Protein AF-A0A3D5CCQ1-F1 (afdb_monomer_lite)

Sequence (87 aa):
PGETAPRIQVIVGNDSGGTIFDGLEVAALGSSQQRDRVLYTPQDADLEALATAYGWTYARIETRAALDQALTSPVVGPQLIEVPLPR

Foldseek 3Di:
DPDDADPDEAEDACQQFQCVCCPDPCVVPDDPVVCCVPHRNGHDDDVCVVCVVVPAAEEEDADPVVVVVVVPDDDPHYYYYYYYDHD

Structure (mmCIF, N/CA/C/O backbone):
data_AF-A0A3D5CCQ1-F1
#
_entry.id   AF-A0A3D5CCQ1-F1
#
loop_
_atom_site.group_PDB
_atom_site.id
_atom_site.type_symbol
_atom_site.label_atom_id
_atom_site.label_alt_id
_atom_site.label_comp_id
_atom_site.label_asym_id
_atom_site.label_entity_id
_atom_site.label_seq_id
_atom_site.pdbx_PDB_ins_code
_atom_site.Cartn_x
_atom_site.Cartn_y
_atom_site.Cartn_z
_atom_site.occupancy
_atom_site.B_iso_or_equiv
_atom_site.auth_seq_id
_atom_site.auth_comp_id
_atom_site.auth_asym_id
_atom_site.auth_atom_id
_atom_site.pdbx_PDB_model_num
ATOM 1 N N . PRO A 1 1 ? 5.125 0.798 25.578 1.00 64.88 1 PRO A N 1
ATOM 2 C CA . PRO A 1 1 ? 3.829 0.426 26.201 1.00 64.88 1 PRO A CA 1
ATOM 3 C C . PRO A 1 1 ? 3.391 1.507 27.199 1.00 64.88 1 PRO A C 1
ATOM 5 O O . PRO A 1 1 ? 4.200 1.883 28.039 1.00 64.88 1 PRO A O 1
ATOM 8 N N . GLY A 1 2 ? 2.163 2.026 27.083 1.00 78.94 2 GLY A N 1
ATOM 9 C CA . GLY A 1 2 ? 1.628 3.041 28.008 1.00 78.94 2 GLY A CA 1
ATOM 10 C C . GLY A 1 2 ? 1.089 4.317 27.356 1.00 78.94 2 GLY A C 1
ATOM 11 O O . GLY A 1 2 ? 0.478 5.122 28.047 1.00 78.94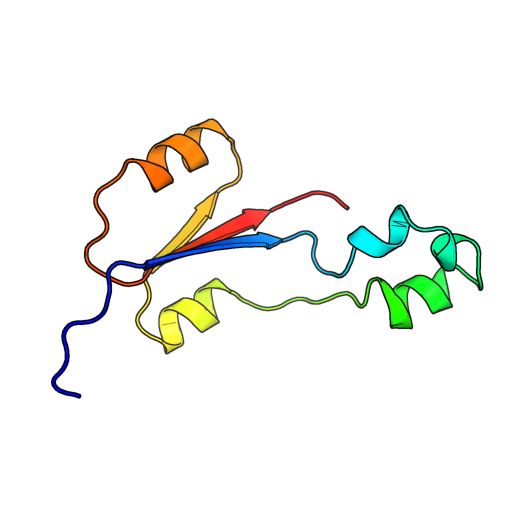 2 GLY A O 1
ATOM 12 N N . GLU A 1 3 ? 1.265 4.486 26.046 1.00 81.25 3 GLU A N 1
ATOM 13 C CA . GLU A 1 3 ? 0.751 5.634 25.295 1.00 81.25 3 GLU A CA 1
ATOM 14 C C . GLU A 1 3 ? -0.357 5.187 24.334 1.00 81.25 3 GLU A C 1
ATOM 16 O O . GLU A 1 3 ? -0.290 4.090 23.771 1.00 81.25 3 GLU A O 1
ATOM 21 N N . THR A 1 4 ? -1.392 6.014 24.171 1.00 82.94 4 THR A N 1
ATOM 22 C CA . THR A 1 4 ? -2.498 5.730 23.250 1.00 82.94 4 THR A CA 1
ATOM 23 C C . THR A 1 4 ? -1.970 5.717 21.823 1.00 82.94 4 THR A C 1
ATOM 25 O O . THR A 1 4 ? -1.391 6.701 21.366 1.00 82.94 4 THR A O 1
ATOM 28 N N . ALA A 1 5 ? -2.193 4.615 21.105 1.00 82.50 5 ALA A N 1
ATOM 29 C CA . ALA A 1 5 ? -1.811 4.534 19.703 1.00 82.50 5 ALA A CA 1
ATOM 30 C C . ALA A 1 5 ? -2.511 5.651 18.901 1.00 82.50 5 ALA A C 1
ATOM 32 O O . ALA A 1 5 ? -3.725 5.836 19.049 1.00 82.50 5 ALA A O 1
ATOM 33 N N . PRO A 1 6 ? -1.781 6.405 18.059 1.00 86.94 6 PRO A N 1
ATOM 34 C CA . PRO A 1 6 ? -2.391 7.453 17.261 1.00 86.94 6 PRO A CA 1
ATOM 35 C C . PRO A 1 6 ? -3.359 6.845 16.246 1.00 86.94 6 PRO A C 1
ATOM 37 O O . PRO A 1 6 ? -3.134 5.762 15.700 1.00 86.94 6 PRO A O 1
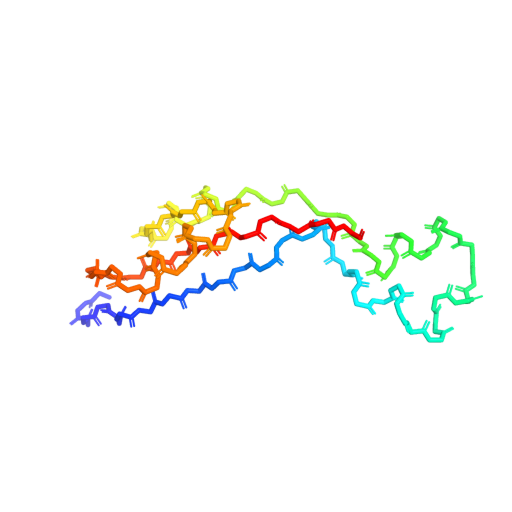ATOM 40 N N . ARG A 1 7 ? -4.426 7.582 15.943 1.00 90.31 7 ARG A N 1
ATOM 41 C CA . ARG A 1 7 ? -5.271 7.281 14.787 1.00 90.31 7 ARG A CA 1
ATOM 42 C C . ARG A 1 7 ? -4.551 7.758 13.531 1.00 90.31 7 ARG A C 1
ATOM 44 O O . ARG A 1 7 ? -4.554 8.952 13.241 1.00 90.31 7 ARG A O 1
ATOM 51 N N . ILE A 1 8 ? -3.924 6.825 12.822 1.00 92.56 8 ILE A N 1
ATOM 52 C CA . ILE A 1 8 ? -3.189 7.079 11.583 1.00 92.56 8 ILE A CA 1
ATOM 53 C C . ILE A 1 8 ? -3.622 6.090 10.502 1.00 92.56 8 ILE A C 1
ATOM 55 O O . ILE A 1 8 ? -3.790 4.901 10.767 1.00 92.56 8 ILE A O 1
ATOM 59 N N . GLN A 1 9 ? -3.780 6.597 9.283 1.00 94.94 9 GLN A N 1
ATOM 60 C CA . GLN A 1 9 ? -3.932 5.793 8.076 1.00 94.94 9 GLN A CA 1
ATOM 61 C C . GLN A 1 9 ? -2.694 6.001 7.205 1.00 94.94 9 GLN A C 1
ATOM 63 O O . GLN A 1 9 ? -2.305 7.140 6.943 1.00 94.94 9 GLN A O 1
ATOM 68 N N . VAL A 1 10 ? -2.084 4.909 6.759 1.00 96.12 10 VAL A N 1
ATOM 69 C CA . VAL A 1 10 ? -0.995 4.917 5.779 1.00 96.12 10 VAL A CA 1
ATOM 70 C C . VAL A 1 10 ? -1.531 4.311 4.493 1.00 96.12 10 VAL A C 1
ATOM 72 O O . VAL A 1 10 ? -1.941 3.154 4.485 1.00 96.12 10 VAL A O 1
ATOM 75 N N . ILE A 1 11 ? -1.544 5.099 3.419 1.00 96.62 11 ILE A N 1
ATOM 76 C CA . ILE A 1 11 ? -1.991 4.656 2.100 1.00 96.62 11 ILE A CA 1
ATOM 77 C C . ILE A 1 11 ? -0.760 4.354 1.249 1.00 96.62 11 ILE A C 1
ATOM 79 O O . ILE A 1 11 ? 0.079 5.230 1.040 1.00 96.62 11 ILE A O 1
ATOM 83 N N . VAL A 1 12 ? -0.664 3.124 0.755 1.00 96.69 12 VAL A N 1
ATOM 84 C CA . VAL A 1 12 ? 0.416 2.653 -0.112 1.00 96.69 12 VAL A CA 1
ATOM 85 C C . VAL A 1 12 ? -0.147 2.460 -1.515 1.00 96.69 12 VAL A C 1
ATOM 87 O O . VAL A 1 12 ? -0.885 1.509 -1.761 1.00 96.69 12 VAL A O 1
ATOM 90 N N . GLY A 1 13 ? 0.193 3.365 -2.435 1.00 95.25 13 GLY A N 1
ATOM 91 C CA . GLY A 1 13 ? 0.019 3.115 -3.866 1.00 95.25 13 GLY A CA 1
ATOM 92 C C . GLY A 1 13 ? 1.063 2.096 -4.305 1.00 95.25 13 GLY A C 1
ATOM 93 O O . GLY A 1 13 ? 2.245 2.426 -4.331 1.00 95.25 13 GLY A O 1
ATOM 94 N N . ASN A 1 14 ? 0.644 0.859 -4.560 1.00 94.75 14 ASN A N 1
ATOM 95 C CA . ASN A 1 14 ? 1.545 -0.259 -4.814 1.00 94.75 14 ASN A CA 1
ATOM 96 C C . ASN A 1 14 ? 1.521 -0.645 -6.296 1.00 94.75 14 ASN A C 1
ATOM 98 O O . ASN A 1 14 ? 0.582 -1.287 -6.760 1.00 94.75 14 ASN A O 1
ATOM 102 N N . ASP A 1 15 ? 2.569 -0.268 -7.015 1.00 92.56 15 ASP A N 1
ATOM 103 C CA . ASP A 1 15 ? 2.851 -0.640 -8.409 1.00 92.56 15 ASP A CA 1
ATOM 104 C C . ASP A 1 15 ? 4.025 -1.642 -8.517 1.00 92.56 15 ASP A C 1
ATOM 106 O O . ASP A 1 15 ? 4.633 -1.828 -9.579 1.00 92.56 15 ASP A O 1
ATOM 110 N N . SER A 1 16 ? 4.357 -2.283 -7.389 1.00 91.31 16 SER A N 1
ATOM 111 C CA . SER A 1 16 ? 5.429 -3.269 -7.239 1.00 91.31 16 SER A CA 1
ATOM 112 C C . SER A 1 16 ? 6.846 -2.750 -7.525 1.00 91.31 16 SER A C 1
ATOM 114 O O . SER A 1 16 ? 7.744 -3.565 -7.744 1.00 91.31 16 SER A O 1
ATOM 116 N N . GLY A 1 17 ? 7.099 -1.434 -7.472 1.00 88.12 17 GLY A N 1
ATOM 117 C CA . GLY A 1 17 ? 8.457 -0.896 -7.601 1.00 88.12 17 GLY A CA 1
ATOM 118 C C . GLY A 1 17 ? 8.553 0.633 -7.603 1.00 88.12 17 GLY A C 1
ATOM 119 O O . GLY A 1 17 ? 7.787 1.344 -6.970 1.00 88.12 17 GLY A O 1
ATOM 120 N N . GLY A 1 18 ? 9.568 1.157 -8.285 1.00 82.88 18 GLY A N 1
ATOM 121 C CA . GLY A 1 18 ? 9.822 2.581 -8.486 1.00 82.88 18 GLY A CA 1
ATOM 122 C C . GLY A 1 18 ? 9.377 3.046 -9.870 1.00 82.88 18 GLY A C 1
ATOM 123 O O . GLY A 1 18 ? 10.216 3.432 -10.683 1.00 82.88 18 GLY A O 1
ATOM 124 N N . THR A 1 19 ? 8.078 3.010 -10.171 1.00 81.75 19 THR A N 1
ATOM 125 C CA . THR A 1 19 ? 7.556 3.411 -11.501 1.00 81.75 19 THR A CA 1
ATOM 126 C C . THR A 1 19 ? 7.747 4.893 -11.814 1.00 81.75 19 THR A C 1
ATOM 128 O O . THR A 1 19 ? 7.793 5.277 -12.979 1.00 81.75 19 THR A O 1
ATOM 131 N N . ILE A 1 20 ? 7.962 5.738 -10.797 1.00 80.19 20 ILE A N 1
ATOM 132 C CA . ILE A 1 20 ? 8.273 7.166 -10.972 1.00 80.19 20 ILE A CA 1
ATOM 133 C C . ILE A 1 20 ? 9.433 7.402 -11.955 1.00 80.19 20 ILE A C 1
ATOM 135 O O . ILE A 1 20 ? 9.463 8.416 -12.651 1.00 80.19 20 ILE A O 1
ATOM 139 N N . PHE A 1 21 ? 10.373 6.457 -12.047 1.00 75.31 21 PHE A N 1
ATOM 140 C CA . PHE A 1 21 ? 11.516 6.553 -12.947 1.00 75.31 21 PHE A CA 1
ATOM 141 C C . PHE A 1 21 ? 11.175 6.304 -14.416 1.00 75.31 21 PHE A C 1
ATOM 143 O O . PHE A 1 21 ? 11.978 6.694 -15.257 1.00 75.31 21 PHE A O 1
ATOM 150 N N . ASP A 1 22 ? 10.016 5.727 -14.745 1.00 73.19 22 ASP A N 1
ATOM 151 C CA . ASP A 1 22 ? 9.595 5.510 -16.135 1.00 73.19 22 ASP A CA 1
ATOM 152 C C . ASP A 1 22 ? 9.269 6.834 -16.855 1.00 73.19 22 ASP A C 1
ATOM 154 O O . ASP A 1 22 ? 9.389 6.920 -18.077 1.00 73.19 22 ASP A O 1
ATOM 158 N N . GLY A 1 23 ? 8.912 7.884 -16.104 1.00 71.44 23 GLY A N 1
ATOM 159 C CA . GLY A 1 23 ? 8.605 9.217 -16.634 1.00 71.44 23 GLY A CA 1
ATOM 160 C C . GLY A 1 23 ? 9.785 10.194 -16.694 1.00 71.44 23 GLY A C 1
ATOM 161 O O . GLY A 1 23 ? 9.595 11.331 -17.120 1.00 71.44 23 GLY A O 1
ATOM 162 N N . LEU A 1 24 ? 10.982 9.794 -16.251 1.00 75.69 24 LEU A N 1
ATOM 163 C CA . LEU A 1 24 ? 12.154 10.674 -16.150 1.00 75.69 24 LEU A CA 1
ATOM 164 C C . LEU A 1 24 ? 13.135 10.468 -17.311 1.00 75.69 24 LEU A C 1
ATOM 166 O O . LEU A 1 24 ? 13.217 9.391 -17.895 1.00 75.69 24 LEU A O 1
ATOM 170 N N . GLU A 1 25 ? 13.964 11.469 -17.605 1.00 71.81 25 GLU A N 1
ATOM 171 C CA . GLU A 1 25 ? 14.965 11.417 -18.682 1.00 71.81 25 GLU A CA 1
ATOM 172 C C . GLU A 1 25 ? 15.985 10.282 -18.481 1.00 71.81 25 GLU A C 1
ATOM 174 O O . GLU A 1 25 ? 16.518 9.728 -19.446 1.00 71.81 25 GLU A O 1
ATOM 179 N N . VAL A 1 26 ? 16.209 9.875 -17.224 1.00 62.91 26 VAL A N 1
ATOM 180 C CA . VAL A 1 26 ? 17.043 8.715 -16.866 1.00 62.91 26 VAL A CA 1
ATOM 181 C C . VAL A 1 26 ? 16.476 7.390 -17.381 1.00 62.91 26 VAL A C 1
ATOM 183 O O . VAL A 1 26 ? 17.238 6.443 -17.564 1.00 62.91 26 VAL A O 1
ATOM 186 N N . ALA A 1 27 ? 15.179 7.322 -17.701 1.00 60.47 27 ALA A N 1
ATOM 187 C CA . ALA A 1 27 ? 14.571 6.166 -18.348 1.00 60.47 27 ALA A CA 1
ATOM 188 C C . ALA A 1 27 ? 15.137 5.917 -19.752 1.00 60.47 27 ALA A C 1
ATOM 190 O O . ALA A 1 27 ? 15.030 4.802 -20.250 1.00 60.47 27 ALA A O 1
ATOM 191 N N . ALA A 1 28 ? 15.736 6.908 -20.416 1.00 65.81 28 ALA A N 1
ATOM 192 C CA . ALA A 1 28 ? 16.363 6.711 -21.725 1.00 65.81 28 ALA A CA 1
ATOM 193 C C . ALA A 1 28 ? 17.802 6.167 -21.625 1.00 65.81 28 ALA A C 1
ATOM 195 O O . ALA A 1 28 ? 18.404 5.813 -22.641 1.00 65.81 28 ALA A O 1
ATOM 196 N N . LEU A 1 29 ? 18.370 6.107 -20.414 1.00 64.31 29 LEU A N 1
ATOM 197 C CA . LEU A 1 29 ? 19.756 5.717 -20.186 1.00 64.31 29 LEU A CA 1
ATOM 198 C C . LEU A 1 29 ? 19.847 4.232 -19.811 1.00 64.31 29 LEU A C 1
ATOM 200 O O . LEU A 1 29 ? 19.348 3.788 -18.780 1.00 64.31 29 LEU A O 1
ATOM 204 N N . GLY A 1 30 ? 20.546 3.464 -20.648 1.00 71.81 30 GLY A N 1
ATOM 205 C CA . GLY A 1 30 ? 20.801 2.041 -20.428 1.00 71.81 30 GLY A CA 1
ATOM 206 C C . GLY A 1 30 ? 19.718 1.113 -20.983 1.00 71.81 30 GLY A C 1
ATOM 207 O O . GLY A 1 30 ? 18.680 1.528 -21.493 1.00 71.81 30 GLY A O 1
ATOM 208 N N . SER A 1 31 ? 19.989 -0.189 -20.922 1.00 81.50 31 SER A N 1
ATOM 209 C CA . SER A 1 31 ? 19.035 -1.214 -21.360 1.00 81.50 31 SER A CA 1
ATOM 210 C C . SER A 1 31 ? 17.818 -1.289 -20.430 1.00 81.50 31 SER A C 1
ATOM 212 O O . SER A 1 31 ? 17.903 -0.970 -19.243 1.00 81.50 31 SER A O 1
ATOM 214 N N . SER A 1 32 ? 16.685 -1.779 -20.940 1.00 79.81 32 SER A N 1
ATOM 215 C CA . SER A 1 32 ? 15.496 -2.118 -20.138 1.00 79.81 32 SER A CA 1
ATOM 216 C C . SER A 1 32 ? 15.838 -2.964 -18.911 1.00 79.81 32 SER A C 1
ATOM 218 O O . SER A 1 32 ? 15.420 -2.629 -17.811 1.00 79.81 32 SER A O 1
ATOM 220 N N . GLN A 1 33 ? 16.695 -3.974 -19.068 1.00 82.44 33 GLN A N 1
ATOM 221 C CA . GLN A 1 33 ? 17.111 -4.845 -17.968 1.00 82.44 33 GLN A CA 1
ATOM 222 C C . GLN A 1 33 ? 17.885 -4.103 -16.866 1.00 82.44 33 GLN A C 1
ATOM 224 O O . GLN A 1 33 ? 17.742 -4.412 -15.684 1.00 82.44 33 GLN A O 1
ATOM 229 N N . GLN A 1 34 ? 18.717 -3.124 -17.233 1.00 83.12 34 GLN A N 1
ATOM 230 C CA . GLN A 1 34 ? 19.404 -2.293 -16.245 1.00 83.12 34 GLN A CA 1
ATOM 231 C C . GLN A 1 34 ? 18.399 -1.410 -15.511 1.00 83.12 34 GLN A C 1
ATOM 233 O O . GLN A 1 34 ? 18.413 -1.405 -14.286 1.00 83.12 34 GLN A O 1
ATOM 238 N N . ARG A 1 35 ? 17.492 -0.740 -16.230 1.00 81.62 35 ARG A N 1
ATOM 239 C CA . ARG A 1 35 ? 16.453 0.110 -15.625 1.00 81.62 35 ARG A CA 1
ATOM 240 C C . ARG A 1 35 ? 15.577 -0.664 -14.648 1.00 81.62 35 ARG A C 1
ATOM 242 O O . ARG A 1 35 ? 15.380 -0.200 -13.530 1.00 81.62 35 ARG A O 1
ATOM 249 N N . ASP A 1 36 ? 15.147 -1.869 -15.014 1.00 83.06 36 ASP A N 1
ATOM 250 C CA . ASP A 1 36 ? 14.351 -2.699 -14.112 1.00 83.06 36 ASP A CA 1
ATOM 251 C C . ASP A 1 36 ? 15.128 -3.073 -12.842 1.00 83.06 36 ASP A C 1
ATOM 253 O O . ASP A 1 36 ? 14.565 -3.082 -11.754 1.00 83.06 36 ASP A O 1
ATOM 257 N N . ARG A 1 37 ? 16.438 -3.323 -12.945 1.00 85.19 37 ARG A N 1
ATOM 258 C CA . ARG A 1 37 ? 17.262 -3.722 -11.796 1.00 85.19 37 ARG A CA 1
ATOM 259 C C . ARG A 1 37 ? 17.606 -2.578 -10.839 1.00 85.19 37 ARG A C 1
ATOM 261 O O . ARG A 1 37 ? 17.719 -2.836 -9.648 1.00 85.19 37 ARG A O 1
ATOM 268 N N . VAL A 1 38 ? 17.892 -1.376 -11.348 1.00 83.44 38 VAL A N 1
ATOM 269 C CA . VAL A 1 38 ? 18.379 -0.253 -10.511 1.00 83.44 38 VAL A CA 1
ATOM 270 C C . VAL A 1 38 ? 17.344 0.827 -10.237 1.00 83.44 38 VAL A C 1
ATOM 272 O O . VAL A 1 38 ? 17.503 1.544 -9.255 1.00 83.44 38 VAL A O 1
ATOM 275 N N . LEU A 1 39 ? 16.334 0.981 -11.094 1.00 83.50 39 LEU A N 1
ATOM 276 C CA . LEU A 1 39 ? 15.336 2.042 -10.961 1.00 83.50 39 LEU A CA 1
ATOM 277 C C . LEU A 1 39 ? 13.997 1.465 -10.504 1.00 83.50 39 LEU A C 1
ATOM 279 O O . LEU A 1 39 ? 13.566 1.759 -9.394 1.00 83.50 39 LEU A O 1
ATOM 283 N N . TYR A 1 40 ? 13.378 0.598 -11.315 1.00 85.44 40 TYR A N 1
ATOM 284 C CA . TYR A 1 40 ? 12.081 0.009 -10.962 1.00 85.44 40 TYR A CA 1
ATOM 285 C C . TYR A 1 40 ? 12.199 -0.909 -9.744 1.00 85.44 40 TYR A C 1
ATOM 287 O O . TYR A 1 40 ? 11.390 -0.811 -8.838 1.00 85.44 40 TYR A O 1
ATOM 295 N N . THR A 1 41 ? 13.235 -1.745 -9.679 1.00 87.81 41 THR A N 1
ATOM 296 C CA . THR A 1 41 ? 13.530 -2.625 -8.538 1.00 87.81 41 THR A CA 1
ATOM 297 C C . THR A 1 41 ? 12.284 -3.392 -8.059 1.00 87.81 41 THR A C 1
ATOM 299 O O . THR A 1 41 ? 11.753 -3.075 -6.993 1.00 87.81 41 THR A O 1
ATOM 302 N N . PRO A 1 42 ? 11.796 -4.376 -8.847 1.00 89.81 42 PRO A N 1
ATOM 303 C CA . PRO A 1 42 ? 10.578 -5.106 -8.524 1.00 89.81 42 PRO A CA 1
ATOM 304 C C . PRO A 1 42 ? 10.598 -5.659 -7.099 1.00 89.81 42 PRO A C 1
ATOM 306 O O . PRO A 1 42 ? 11.591 -6.261 -6.678 1.00 89.81 42 PRO A O 1
ATOM 309 N N . GLN A 1 43 ? 9.491 -5.485 -6.385 1.00 90.31 43 GLN A N 1
ATOM 310 C CA . GLN A 1 43 ? 9.328 -5.937 -5.008 1.00 90.31 43 GLN A CA 1
ATOM 311 C C . GLN A 1 43 ? 7.991 -6.663 -4.822 1.00 90.31 43 GLN A C 1
ATOM 313 O O . GLN A 1 43 ? 6.986 -6.286 -5.422 1.00 90.31 43 GLN A O 1
ATOM 318 N N . ASP A 1 44 ? 8.004 -7.701 -3.987 1.00 92.38 44 ASP A N 1
ATOM 319 C CA . ASP A 1 44 ? 6.848 -8.545 -3.659 1.00 92.38 44 ASP A CA 1
ATOM 320 C C . ASP A 1 44 ? 6.674 -8.616 -2.132 1.00 92.38 44 ASP A C 1
ATOM 322 O O . ASP A 1 44 ? 6.793 -9.670 -1.505 1.00 92.38 44 ASP A O 1
ATOM 326 N N . ALA A 1 45 ? 6.540 -7.449 -1.494 1.00 93.75 45 ALA A N 1
ATOM 327 C CA . ALA A 1 45 ? 6.307 -7.365 -0.058 1.00 93.75 45 ALA A CA 1
ATOM 328 C C . ALA A 1 45 ? 4.844 -7.664 0.280 1.00 93.75 45 ALA A C 1
ATOM 330 O O . ALA A 1 45 ? 3.926 -7.002 -0.205 1.00 93.75 45 ALA A O 1
ATOM 331 N N . ASP A 1 46 ? 4.645 -8.599 1.205 1.00 96.50 46 ASP A N 1
ATOM 332 C CA . ASP A 1 46 ? 3.346 -8.872 1.813 1.00 96.50 46 ASP A CA 1
ATOM 333 C C . ASP A 1 46 ? 3.007 -7.783 2.850 1.00 96.50 46 ASP A C 1
ATOM 335 O O . ASP A 1 46 ? 3.428 -7.821 4.014 1.00 96.50 46 ASP A O 1
ATOM 339 N N . LEU A 1 47 ? 2.272 -6.762 2.405 1.00 97.38 47 LEU A N 1
ATOM 340 C CA . LEU A 1 47 ? 1.871 -5.633 3.247 1.00 97.38 47 LEU A CA 1
ATOM 341 C C . LEU A 1 47 ? 0.842 -6.025 4.318 1.00 97.38 47 LEU A C 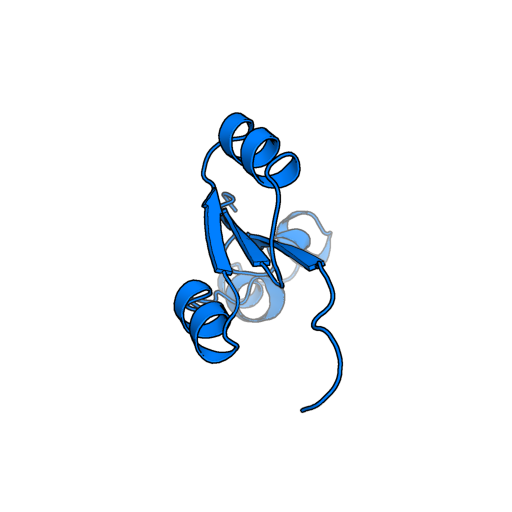1
ATOM 343 O O . LEU A 1 47 ? 0.817 -5.403 5.384 1.00 97.38 47 LEU A O 1
ATOM 347 N N . GLU A 1 48 ? 0.027 -7.053 4.072 1.00 97.81 48 GLU A N 1
ATOM 348 C CA . GLU A 1 48 ? -0.934 -7.572 5.051 1.00 97.81 48 GLU A CA 1
ATOM 349 C C . GLU A 1 48 ? -0.201 -8.232 6.221 1.00 97.81 48 GLU A C 1
ATOM 351 O O . GLU A 1 48 ? -0.495 -7.944 7.389 1.00 97.81 48 GLU A O 1
ATOM 356 N N . ALA A 1 49 ? 0.802 -9.060 5.921 1.00 98.06 49 ALA A N 1
ATOM 357 C CA . ALA A 1 49 ? 1.638 -9.688 6.936 1.00 98.06 49 ALA A CA 1
ATOM 358 C C . ALA A 1 49 ? 2.396 -8.646 7.770 1.00 98.06 49 ALA A C 1
ATOM 360 O O . ALA A 1 49 ? 2.442 -8.761 8.999 1.00 98.06 49 ALA A O 1
ATOM 361 N N . LEU A 1 50 ? 2.941 -7.600 7.136 1.00 97.12 50 LEU A N 1
ATOM 362 C CA . LEU A 1 50 ? 3.599 -6.499 7.846 1.00 97.12 50 LEU A CA 1
ATOM 363 C C . LEU A 1 50 ? 2.622 -5.761 8.767 1.00 97.12 50 LEU A C 1
ATOM 365 O O . LEU A 1 50 ? 2.912 -5.600 9.952 1.00 97.12 50 LEU A O 1
ATOM 369 N N . ALA A 1 51 ? 1.455 -5.354 8.263 1.00 96.81 51 ALA A N 1
ATOM 370 C CA . ALA A 1 51 ? 0.441 -4.685 9.077 1.00 96.81 51 ALA A CA 1
ATOM 371 C C . ALA A 1 51 ? 0.037 -5.552 10.281 1.00 96.81 51 ALA A C 1
ATOM 373 O O . ALA A 1 51 ? 0.055 -5.082 11.422 1.00 96.81 51 ALA A O 1
ATOM 374 N N . THR A 1 52 ? -0.217 -6.840 10.045 1.00 96.75 52 THR A N 1
ATOM 375 C CA . THR A 1 52 ? -0.586 -7.808 11.085 1.00 96.75 52 THR A CA 1
ATOM 376 C C . THR A 1 52 ? 0.510 -7.960 12.141 1.00 96.75 52 THR A C 1
ATOM 378 O O . THR A 1 52 ? 0.213 -7.944 13.337 1.00 96.75 52 THR A O 1
ATOM 381 N N . ALA A 1 53 ? 1.782 -8.037 11.735 1.00 97.12 53 ALA A N 1
ATOM 382 C CA . ALA A 1 53 ? 2.918 -8.156 12.652 1.00 97.12 53 ALA A CA 1
ATOM 383 C C . ALA A 1 53 ? 3.050 -6.956 13.608 1.00 97.12 53 ALA A C 1
ATOM 385 O O . ALA A 1 53 ? 3.480 -7.122 14.751 1.00 97.12 53 ALA A O 1
ATOM 386 N N . TYR A 1 54 ? 2.643 -5.761 13.170 1.00 93.81 54 TYR A N 1
ATOM 387 C CA . TYR A 1 54 ? 2.616 -4.555 14.003 1.00 93.81 54 TYR A CA 1
ATOM 388 C C . TYR A 1 54 ? 1.273 -4.324 14.717 1.00 93.81 54 TYR A C 1
ATOM 390 O O . TYR A 1 54 ? 1.141 -3.347 15.457 1.00 93.81 54 TYR A O 1
ATOM 398 N N . GLY A 1 55 ? 0.283 -5.205 14.534 1.00 93.62 55 GLY A N 1
ATOM 399 C CA . GLY A 1 55 ? -1.057 -5.073 15.116 1.00 93.62 55 GLY A CA 1
ATOM 400 C C . GLY A 1 55 ? -1.918 -3.993 14.451 1.00 93.62 55 GLY A C 1
ATOM 401 O O . GLY A 1 55 ? -2.820 -3.447 15.087 1.00 93.62 55 GLY A O 1
ATOM 402 N N . TRP A 1 56 ? -1.617 -3.643 13.201 1.00 95.62 56 TRP A N 1
ATOM 403 C CA . TRP A 1 56 ? -2.358 -2.663 12.412 1.00 95.62 56 TRP A CA 1
ATOM 404 C C . TRP A 1 56 ? -3.475 -3.357 11.640 1.00 95.62 56 TRP A C 1
ATOM 406 O O . TRP A 1 56 ? -3.363 -4.519 11.251 1.00 95.62 56 TRP A O 1
ATOM 416 N N . THR A 1 57 ? -4.555 -2.625 11.382 1.00 95.81 57 THR A N 1
ATOM 417 C CA . THR A 1 57 ? -5.594 -3.101 10.459 1.00 95.81 57 THR A CA 1
ATOM 418 C C . THR A 1 57 ? -5.124 -2.951 9.014 1.00 95.81 57 THR A C 1
ATOM 420 O O . THR A 1 57 ? -4.460 -1.970 8.684 1.00 95.81 57 THR A O 1
ATOM 423 N N . TYR A 1 58 ? -5.471 -3.906 8.154 1.00 97.12 58 TYR A N 1
ATOM 424 C CA . TYR A 1 58 ? -5.119 -3.902 6.735 1.00 97.12 58 TYR A CA 1
ATOM 425 C C . TYR A 1 58 ? -6.378 -3.827 5.866 1.00 97.12 58 TYR A C 1
ATOM 427 O O . TYR A 1 58 ? -7.404 -4.423 6.199 1.00 97.12 58 TYR A O 1
ATOM 435 N N . ALA A 1 59 ? -6.303 -3.094 4.757 1.00 96.94 59 ALA A N 1
ATOM 436 C CA . ALA A 1 59 ? -7.323 -3.096 3.718 1.00 96.94 59 ALA A CA 1
ATOM 437 C C . ALA A 1 59 ? -6.678 -2.993 2.332 1.00 96.94 59 ALA A C 1
ATOM 439 O O . ALA A 1 59 ? -5.928 -2.056 2.065 1.00 96.94 59 ALA A O 1
ATOM 440 N N . ARG A 1 60 ? -7.029 -3.915 1.434 1.00 97.69 60 ARG A N 1
ATOM 441 C CA . ARG A 1 60 ? -6.699 -3.834 0.008 1.00 97.69 60 ARG A CA 1
ATOM 442 C C . ARG A 1 60 ? -7.860 -3.205 -0.752 1.00 97.69 60 ARG A C 1
ATOM 444 O O . ARG A 1 60 ? -8.987 -3.692 -0.672 1.00 97.69 60 ARG A O 1
ATOM 451 N N . ILE A 1 61 ? -7.594 -2.132 -1.484 1.00 97.81 61 ILE A N 1
ATOM 452 C CA . ILE A 1 61 ? -8.613 -1.317 -2.142 1.00 97.81 61 ILE A CA 1
ATOM 453 C C . ILE A 1 61 ? -8.323 -1.220 -3.637 1.00 97.81 61 ILE A C 1
ATOM 455 O O . ILE A 1 61 ? -7.379 -0.566 -4.062 1.00 97.81 61 ILE A O 1
ATOM 459 N N . GLU A 1 62 ? -9.184 -1.834 -4.4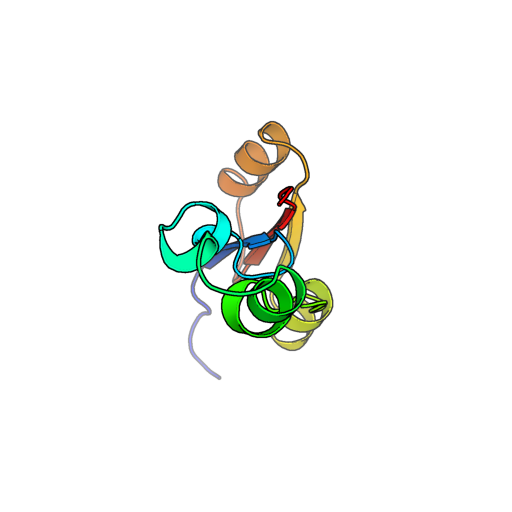44 1.00 96.62 62 GLU A N 1
ATOM 460 C CA . GLU A 1 62 ? -9.000 -1.925 -5.902 1.00 96.62 62 GLU A CA 1
ATOM 461 C C . GLU A 1 62 ? -9.854 -0.917 -6.683 1.00 96.62 62 GLU A C 1
ATOM 463 O O . GLU A 1 62 ? -9.785 -0.838 -7.908 1.00 96.62 62 GLU A O 1
ATOM 468 N N . THR A 1 63 ? -10.686 -0.131 -5.992 1.00 96.31 63 THR A N 1
ATOM 469 C CA . THR A 1 63 ? -11.559 0.856 -6.634 1.00 96.31 63 THR A CA 1
ATOM 470 C C . THR A 1 63 ? -11.541 2.183 -5.898 1.00 96.31 63 THR A C 1
ATOM 472 O O . THR A 1 63 ? -11.437 2.243 -4.672 1.00 96.31 63 THR A O 1
ATOM 475 N N . ARG A 1 64 ? -11.734 3.269 -6.651 1.00 94.75 64 ARG A N 1
ATOM 476 C CA . ARG A 1 64 ? -11.855 4.614 -6.082 1.00 94.75 64 ARG A CA 1
ATOM 477 C C . ARG A 1 64 ? -13.010 4.729 -5.085 1.00 94.75 64 ARG A C 1
ATOM 479 O O . ARG A 1 64 ? -12.835 5.320 -4.031 1.00 94.75 64 ARG A O 1
ATOM 486 N N . ALA A 1 65 ? -14.158 4.123 -5.389 1.00 96.62 65 ALA A N 1
ATOM 487 C CA . ALA A 1 65 ? -15.316 4.155 -4.498 1.00 96.62 65 ALA A CA 1
ATOM 488 C C . ALA A 1 65 ? -15.025 3.476 -3.147 1.00 96.62 65 ALA A C 1
ATOM 490 O O . ALA A 1 65 ? -15.401 3.995 -2.099 1.00 96.62 65 ALA A O 1
ATOM 491 N N . ALA A 1 66 ? -14.313 2.345 -3.161 1.00 96.25 66 ALA A N 1
ATOM 492 C CA . ALA A 1 66 ? -13.899 1.672 -1.934 1.00 96.25 66 ALA A CA 1
ATOM 493 C C . ALA A 1 66 ? -12.832 2.475 -1.163 1.00 96.25 66 ALA A C 1
ATOM 495 O O . ALA A 1 66 ? -12.836 2.458 0.067 1.00 96.25 66 ALA A O 1
ATOM 496 N N . LEU A 1 67 ? -11.976 3.239 -1.855 1.00 95.69 67 LEU A N 1
ATOM 497 C CA . LEU A 1 67 ? -11.034 4.160 -1.208 1.00 95.69 67 LEU A CA 1
ATOM 498 C C . LEU A 1 67 ? -11.770 5.298 -0.499 1.00 95.69 67 LEU A C 1
ATOM 500 O O . LEU A 1 67 ? -11.515 5.551 0.676 1.00 95.69 67 LEU A O 1
ATOM 504 N N . ASP A 1 68 ? -12.727 5.930 -1.177 1.00 95.75 68 ASP A N 1
ATOM 505 C CA . ASP A 1 68 ? -13.555 6.992 -0.597 1.00 95.75 68 ASP A CA 1
ATOM 506 C C . ASP A 1 68 ? -14.297 6.486 0.658 1.00 95.75 68 ASP A C 1
ATOM 508 O O . ASP A 1 68 ? -14.356 7.167 1.690 1.00 95.75 68 ASP A O 1
ATOM 512 N N . GLN A 1 69 ? -14.802 5.249 0.615 1.00 94.94 69 GLN A N 1
ATOM 513 C CA . GLN A 1 69 ? -15.422 4.600 1.770 1.00 94.94 69 GLN A CA 1
ATOM 514 C C . GLN A 1 69 ? -14.419 4.346 2.909 1.00 94.94 69 GLN A C 1
ATOM 516 O O . GLN A 1 69 ? -14.727 4.616 4.072 1.00 94.94 69 GLN A O 1
ATOM 521 N N . 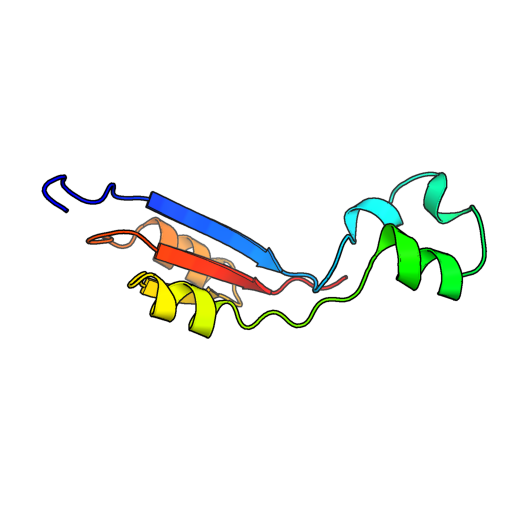ALA A 1 70 ? -13.220 3.846 2.607 1.00 93.81 70 ALA A N 1
ATOM 522 C CA . ALA A 1 70 ? -12.193 3.565 3.612 1.00 93.81 70 ALA A CA 1
ATOM 523 C C . ALA A 1 70 ? -11.706 4.839 4.330 1.00 93.81 70 ALA A C 1
ATOM 525 O O . ALA A 1 70 ? -11.475 4.817 5.539 1.00 93.81 70 ALA A O 1
ATOM 526 N N . LEU A 1 71 ? -11.610 5.962 3.612 1.00 92.81 71 LEU A N 1
ATOM 527 C CA . LEU A 1 71 ? -11.180 7.255 4.162 1.00 92.81 71 LEU A CA 1
ATOM 528 C C . LEU A 1 71 ? -12.239 7.927 5.048 1.00 92.81 71 LEU A C 1
ATOM 530 O O . LEU A 1 71 ? -11.908 8.738 5.911 1.00 92.81 71 LEU A O 1
ATOM 534 N N . THR A 1 72 ? -13.516 7.605 4.840 1.00 92.62 72 THR A N 1
ATOM 535 C CA . THR A 1 72 ? -14.640 8.171 5.608 1.00 92.62 72 THR A CA 1
ATOM 536 C C . THR A 1 72 ? -15.094 7.277 6.761 1.00 92.62 72 THR A C 1
ATOM 538 O O . THR A 1 72 ? -15.798 7.736 7.664 1.00 92.62 72 THR A O 1
ATOM 541 N N . SER A 1 73 ? -14.675 6.012 6.763 1.00 89.81 73 SER A N 1
ATOM 542 C CA . SER A 1 73 ? -15.013 5.050 7.808 1.00 89.81 73 SER A CA 1
ATOM 543 C C . SER A 1 73 ? -14.260 5.345 9.116 1.00 89.81 73 SER A C 1
ATOM 545 O O . SER A 1 73 ? -13.073 5.677 9.093 1.00 89.81 73 SER A O 1
ATOM 547 N N . PRO A 1 74 ? -14.904 5.207 10.290 1.00 87.50 74 PRO A N 1
ATOM 548 C CA . PRO A 1 74 ? -14.213 5.319 11.568 1.00 87.50 74 PRO A CA 1
ATOM 549 C C . PRO A 1 74 ? -13.109 4.263 11.705 1.00 87.50 74 PRO A C 1
ATOM 551 O O . PRO A 1 74 ? -13.351 3.076 11.507 1.00 87.50 74 PRO A O 1
ATOM 554 N N . VAL A 1 75 ? -11.915 4.691 12.121 1.00 88.19 75 VAL A N 1
ATOM 555 C CA . VAL A 1 75 ? -10.772 3.802 12.384 1.00 88.19 75 VAL A CA 1
ATOM 556 C C . VAL A 1 75 ? -10.370 3.907 13.845 1.00 88.19 75 VAL A C 1
ATOM 558 O O . VAL A 1 75 ? -10.197 5.013 14.360 1.00 88.19 75 VAL A O 1
ATOM 561 N N . VAL A 1 76 ? -10.228 2.763 14.510 1.00 84.38 76 VAL A N 1
ATOM 562 C CA . VAL A 1 76 ? -10.035 2.668 15.969 1.00 84.38 76 VAL A CA 1
ATOM 563 C C . VAL A 1 76 ? -8.547 2.677 16.369 1.00 84.38 76 VAL A C 1
ATOM 565 O O . VAL A 1 76 ? -8.222 2.785 17.546 1.00 84.38 76 VAL A O 1
ATOM 568 N N . GLY A 1 77 ? -7.630 2.629 15.399 1.00 90.94 77 GLY A N 1
ATOM 569 C CA . GLY A 1 77 ? -6.184 2.613 15.617 1.00 90.94 77 GLY A CA 1
ATOM 570 C C . GLY A 1 77 ? -5.406 2.790 14.310 1.00 90.94 77 GLY A C 1
ATOM 571 O O . GLY A 1 77 ? -5.962 3.326 13.349 1.00 90.94 77 GLY A O 1
ATOM 572 N N . PRO A 1 78 ? -4.137 2.363 14.257 1.00 94.88 78 PRO A N 1
ATOM 573 C CA . PRO A 1 78 ? -3.353 2.385 13.031 1.00 94.88 78 PRO A CA 1
ATOM 574 C C . PRO A 1 78 ? -3.933 1.474 11.937 1.00 94.88 78 PRO A C 1
ATOM 576 O O . PRO A 1 78 ? -4.370 0.344 12.198 1.00 94.88 78 PRO A O 1
ATOM 579 N N . GLN A 1 79 ? -3.921 1.966 10.702 1.00 96.44 79 GLN A N 1
ATOM 580 C CA . GLN A 1 79 ? -4.412 1.248 9.530 1.00 96.44 79 GLN A CA 1
ATOM 581 C C . GLN A 1 79 ? -3.464 1.422 8.345 1.00 96.44 79 GLN A C 1
ATOM 583 O O . GLN A 1 79 ? -2.993 2.527 8.071 1.00 96.44 79 GLN A O 1
ATOM 588 N N . LEU A 1 80 ? -3.232 0.330 7.622 1.00 97.31 80 LEU A N 1
ATOM 589 C CA . LEU A 1 80 ? -2.548 0.304 6.338 1.00 97.31 80 LEU A CA 1
ATOM 590 C C . LEU A 1 80 ? -3.571 0.022 5.230 1.00 97.31 80 LEU A C 1
ATOM 592 O O . LEU A 1 80 ? -4.305 -0.964 5.286 1.00 97.31 80 LEU A O 1
ATOM 596 N N . ILE A 1 81 ? -3.631 0.908 4.239 1.00 97.81 81 ILE A N 1
ATOM 597 C CA . ILE A 1 81 ? -4.481 0.780 3.055 1.00 97.81 81 ILE A CA 1
ATOM 598 C C . ILE A 1 81 ? -3.563 0.572 1.856 1.00 97.81 81 ILE A C 1
ATOM 600 O O . ILE A 1 81 ? -2.817 1.474 1.484 1.00 97.81 81 ILE A O 1
ATOM 604 N N . GLU A 1 82 ? -3.621 -0.598 1.238 1.00 98.06 82 GLU A N 1
ATOM 605 C CA . GLU A 1 82 ? -2.939 -0.863 -0.025 1.00 98.06 82 GLU A CA 1
ATOM 606 C C . GLU A 1 82 ? -3.876 -0.550 -1.193 1.00 98.06 82 GLU A C 1
ATOM 608 O O . GLU A 1 82 ? -5.002 -1.046 -1.251 1.00 98.06 82 GLU A O 1
ATOM 613 N N . VAL A 1 83 ? -3.395 0.248 -2.142 1.00 97.62 83 VAL A N 1
ATOM 614 C CA . VAL A 1 83 ? -4.082 0.559 -3.397 1.00 97.62 83 VAL A CA 1
ATOM 615 C C . VAL A 1 83 ? -3.221 0.026 -4.539 1.00 97.62 83 VAL A C 1
ATOM 617 O O . VAL A 1 83 ? -2.201 0.643 -4.851 1.00 97.62 83 VAL A O 1
ATOM 620 N N . PRO A 1 84 ? -3.583 -1.111 -5.157 1.00 95.50 84 PRO A N 1
ATOM 621 C CA . PRO A 1 84 ? -2.844 -1.651 -6.290 1.00 95.50 84 PRO A CA 1
ATOM 622 C C . PRO A 1 84 ? -2.929 -0.703 -7.483 1.00 95.50 84 PRO A C 1
ATOM 624 O O . PRO A 1 84 ? -4.016 -0.244 -7.846 1.00 95.50 84 PRO A O 1
ATOM 627 N N . LEU A 1 85 ? -1.787 -0.424 -8.097 1.00 92.62 85 LEU A N 1
ATOM 628 C CA . LEU A 1 85 ? -1.667 0.440 -9.261 1.00 92.62 85 LEU A CA 1
ATOM 629 C C . LEU A 1 85 ? -1.006 -0.333 -10.4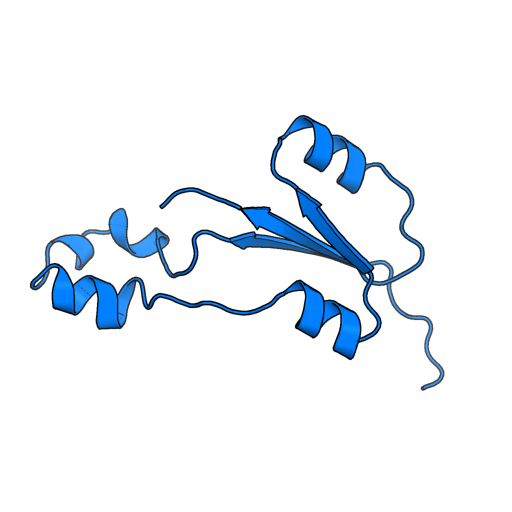08 1.00 92.62 85 LEU A C 1
ATOM 631 O O . LEU A 1 85 ? -0.136 -1.171 -10.167 1.00 92.62 85 LEU A O 1
ATOM 635 N N . PRO A 1 86 ? -1.406 -0.081 -11.663 1.00 88.38 86 PRO A N 1
ATOM 636 C CA . PRO A 1 86 ? -0.613 -0.525 -12.797 1.00 88.38 86 PRO A CA 1
ATOM 637 C C . PRO A 1 86 ? 0.721 0.236 -12.824 1.00 88.38 86 PRO A C 1
ATOM 639 O O . PRO A 1 86 ? 0.786 1.384 -12.381 1.00 88.38 86 PRO A O 1
ATOM 642 N N . ARG A 1 87 ? 1.753 -0.398 -13.384 1.00 84.00 87 ARG A N 1
ATOM 643 C CA . ARG A 1 87 ? 2.956 0.301 -13.848 1.00 84.00 87 ARG A CA 1
ATOM 644 C C . ARG A 1 87 ? 2.644 1.160 -15.070 1.00 84.00 87 ARG A C 1
ATOM 646 O O . ARG A 1 87 ? 1.860 0.687 -15.927 1.00 84.00 87 ARG A O 1
#

Radius of gyration: 16.57 Å; chains: 1; bounding box: 36×21×50 Å

pLDDT: mean 88.54, std 9.45, range [60.47, 98.06]

Secondary structure (DSSP, 8-state):
--SPPP--EEEEEE-SS-GGGGGSGGGGSS-HHHHIIIII------HHHHHHHTT-EEEE--SHHHHHHHHHS--SS-EEEEEE---